Protein AF-A0A669Q991-F1 (afdb_monomer)

Secondary structure (DSSP, 8-state):
----------TTSSHHHHHHHHHHS---TT-PPPSS-----------------

Mean predicted aligned error: 8.36 Å

Radius of gyration: 14.84 Å; Cα contacts (8 Å, |Δi|>4): 21; chains: 1; bounding box: 25×33×39 Å

Foldseek 3Di:
DDDDDDDDDDWPPCPVQVVCCVAPVDGDPPPDTDDPDDDDDDDDDDDPPPPDD

InterPro domains:
  IPR027417 P-loop containing nucleoside triphosphate hydrolase [G3DSA:3.40.50.300] (1-51)
  IPR027417 P-loop containing nucleoside triphosphate hydrolase [SSF52540] (3-45)
  IPR050227 Ras-related protein Rab [PTHR47977] (2-40)

Solvent-accessible surface area (backbone atoms only — not comparable to full-atom values): 4089 Å² total; per-residue (Å²): 139,92,84,90,86,84,89,85,78,69,86,86,77,45,68,68,40,51,53,37,33,72,76,66,76,40,80,57,91,84,68,67,80,77,81,86,77,90,86,84,90,83,89,82,84,81,80,80,81,80,75,84,125

Sequence (53 aa):
MALKIVFVGNSGVGKSSFIHRFCYDRFLADLNATIGVVLVFFSVTLAQTFSSS

Structure (mmCIF, N/CA/C/O backbone):
data_AF-A0A669Q991-F1
#
_entry.id   AF-A0A669Q991-F1
#
loop_
_atom_site.group_PDB
_atom_site.id
_atom_site.type_symbol
_atom_site.label_atom_id
_atom_site.label_alt_id
_atom_site.label_comp_id
_atom_site.label_asym_id
_atom_site.label_entity_id
_atom_site.label_seq_id
_atom_site.pdbx_PDB_ins_code
_atom_site.Cartn_x
_atom_site.Cartn_y
_atom_site.Cartn_z
_atom_site.occupancy
_atom_site.B_iso_or_equiv
_atom_site.auth_seq_id
_atom_site.auth_comp_id
_atom_site.auth_asym_id
_atom_site.auth_atom_id
_atom_site.pdbx_PDB_model_num
ATOM 1 N N . MET A 1 1 ? -3.000 1.803 19.151 1.00 76.31 1 MET A N 1
ATOM 2 C CA . MET A 1 1 ? -1.598 1.486 18.797 1.00 76.31 1 MET A CA 1
ATOM 3 C C . MET A 1 1 ? -1.414 1.810 17.324 1.00 76.31 1 MET A C 1
ATOM 5 O O . MET A 1 1 ? -2.255 1.391 16.541 1.00 76.31 1 MET A O 1
ATOM 9 N N . ALA A 1 2 ? -0.400 2.592 16.953 1.00 79.94 2 ALA A N 1
ATOM 10 C CA . ALA A 1 2 ? -0.115 2.912 15.553 1.00 79.94 2 ALA A CA 1
ATOM 11 C C . ALA A 1 2 ? 1.090 2.090 15.083 1.00 79.94 2 ALA A C 1
ATOM 13 O O . ALA A 1 2 ? 2.094 2.019 15.791 1.00 79.94 2 ALA A O 1
ATOM 14 N N . LEU A 1 3 ? 0.978 1.465 13.910 1.00 87.25 3 LEU A N 1
ATOM 15 C CA . LEU A 1 3 ? 2.039 0.662 13.304 1.00 87.25 3 LEU A CA 1
ATOM 16 C C . LEU A 1 3 ? 2.509 1.328 12.011 1.00 87.25 3 LEU A C 1
ATOM 18 O O . LEU A 1 3 ? 1.691 1.789 11.216 1.00 87.25 3 LEU A O 1
ATOM 22 N N . LYS A 1 4 ? 3.826 1.354 11.790 1.00 89.12 4 LYS A N 1
ATOM 23 C CA . LYS A 1 4 ? 4.429 1.812 10.535 1.00 89.12 4 LYS A CA 1
ATOM 24 C C . LYS A 1 4 ? 4.924 0.602 9.750 1.00 89.12 4 LYS A C 1
ATOM 26 O O . LYS A 1 4 ? 5.839 -0.084 10.192 1.00 89.12 4 LYS A O 1
ATOM 31 N N . ILE A 1 5 ? 4.326 0.366 8.586 1.00 87.94 5 ILE A N 1
ATOM 32 C CA . ILE A 1 5 ? 4.667 -0.740 7.684 1.00 87.94 5 ILE A CA 1
ATOM 33 C C . ILE A 1 5 ? 5.353 -0.156 6.445 1.00 87.94 5 ILE A C 1
ATOM 35 O O . ILE A 1 5 ? 4.882 0.837 5.891 1.00 87.94 5 ILE A O 1
ATOM 39 N N . VAL A 1 6 ? 6.469 -0.753 6.018 1.00 91.38 6 VAL A N 1
ATOM 40 C CA . VAL A 1 6 ? 7.243 -0.317 4.844 1.00 91.38 6 VAL A CA 1
ATOM 41 C C . VAL A 1 6 ? 7.475 -1.512 3.922 1.00 91.38 6 VAL A C 1
ATOM 43 O O . VAL A 1 6 ? 7.992 -2.536 4.3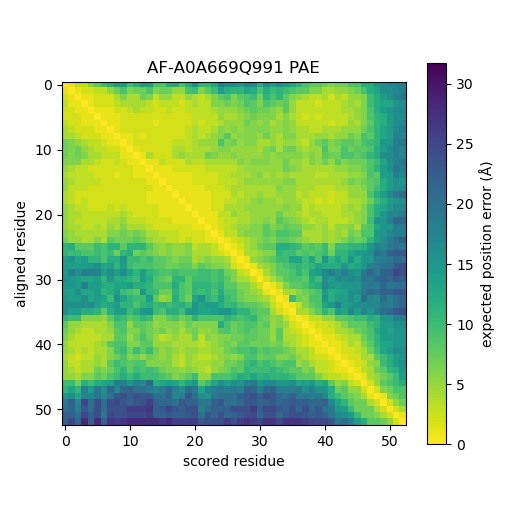56 1.00 91.38 6 VAL A O 1
ATOM 46 N N . PHE A 1 7 ? 7.119 -1.368 2.645 1.00 88.62 7 PHE A N 1
ATOM 47 C CA . PHE A 1 7 ? 7.359 -2.376 1.610 1.00 88.62 7 PHE A CA 1
ATOM 48 C C . PHE A 1 7 ? 8.585 -1.996 0.772 1.00 88.62 7 PHE A C 1
ATOM 50 O O . PHE A 1 7 ? 8.620 -0.920 0.175 1.00 88.62 7 PHE A O 1
ATOM 5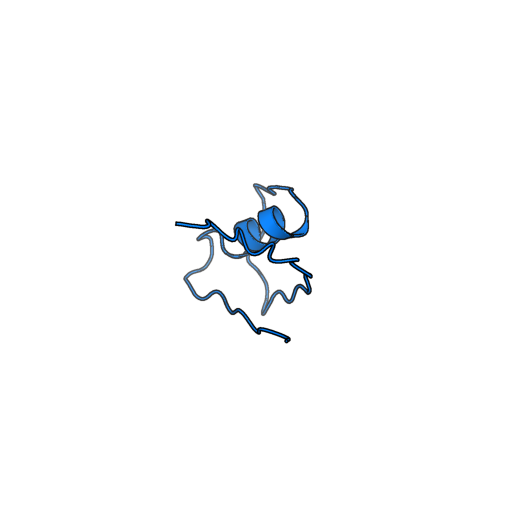7 N N . VAL A 1 8 ? 9.572 -2.892 0.688 1.00 90.75 8 VAL A N 1
ATOM 58 C CA . VAL A 1 8 ? 10.840 -2.684 -0.037 1.00 90.75 8 VAL A CA 1
ATOM 59 C C . VAL A 1 8 ? 10.999 -3.748 -1.125 1.00 90.75 8 VAL A C 1
ATOM 61 O O . VAL A 1 8 ? 10.643 -4.903 -0.922 1.00 90.75 8 VAL A O 1
ATOM 64 N N . GLY A 1 9 ? 11.506 -3.359 -2.297 1.00 88.19 9 GLY A N 1
ATOM 65 C CA . GLY A 1 9 ? 11.770 -4.264 -3.422 1.00 88.19 9 GLY A CA 1
ATOM 66 C C . GLY A 1 9 ? 11.942 -3.512 -4.742 1.00 88.19 9 GLY A C 1
ATOM 67 O O . GLY A 1 9 ? 11.629 -2.320 -4.814 1.00 88.19 9 GLY A O 1
ATOM 68 N N . ASN A 1 10 ? 12.391 -4.200 -5.793 1.00 89.19 10 ASN A N 1
ATOM 69 C CA . ASN A 1 10 ? 12.661 -3.617 -7.116 1.00 89.19 10 ASN A CA 1
ATOM 70 C C . ASN A 1 10 ? 11.429 -2.921 -7.724 1.00 89.19 10 ASN A C 1
ATOM 72 O O . ASN A 1 10 ? 10.284 -3.169 -7.332 1.00 89.19 10 ASN A O 1
ATOM 76 N N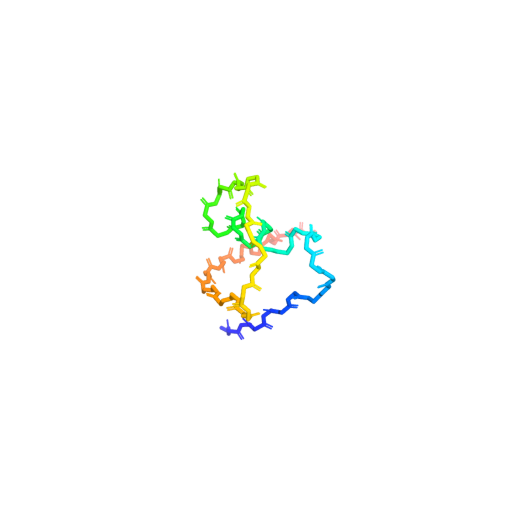 . SER A 1 11 ? 11.649 -2.019 -8.680 1.00 86.75 11 SER A N 1
ATOM 77 C CA . SER A 1 11 ? 10.548 -1.395 -9.426 1.00 86.75 11 SER A CA 1
ATOM 78 C C . SER A 1 11 ? 9.706 -2.451 -10.160 1.00 86.75 11 SER A C 1
ATOM 80 O O . SER A 1 11 ? 10.225 -3.493 -10.548 1.00 86.75 11 SER A O 1
ATOM 82 N N . GLY A 1 12 ? 8.402 -2.207 -10.311 1.00 83.50 12 GLY A N 1
ATOM 83 C CA . GLY A 1 12 ? 7.492 -3.086 -11.062 1.00 83.50 12 GLY A CA 1
ATOM 84 C C . GLY A 1 12 ? 6.997 -4.351 -10.343 1.00 83.50 12 GLY A C 1
ATOM 85 O O . GLY A 1 12 ? 6.072 -4.983 -10.828 1.00 83.50 12 GLY A O 1
ATOM 86 N N . VAL A 1 13 ? 7.511 -4.700 -9.155 1.00 88.44 13 VAL A N 1
ATOM 87 C CA . VAL A 1 13 ? 7.107 -5.936 -8.432 1.00 88.44 13 VAL A CA 1
ATOM 88 C C . VAL A 1 13 ? 5.719 -5.882 -7.761 1.00 88.44 13 VAL A C 1
ATOM 90 O O . VAL A 1 13 ? 5.354 -6.795 -7.031 1.00 88.44 13 VAL A O 1
ATOM 93 N N . GLY A 1 14 ? 4.949 -4.803 -7.947 1.00 87.44 14 GLY A N 1
ATOM 94 C CA . GLY A 1 14 ? 3.558 -4.722 -7.467 1.00 87.44 14 GLY A CA 1
ATOM 95 C C . GLY A 1 14 ? 3.337 -4.190 -6.042 1.00 87.44 14 GLY A C 1
ATOM 96 O O . GLY A 1 14 ? 2.215 -4.250 -5.546 1.00 87.44 14 GLY A O 1
ATOM 97 N N . LYS A 1 15 ? 4.354 -3.609 -5.384 1.00 91.38 15 LYS A N 1
ATOM 98 C CA . LYS A 1 15 ? 4.217 -3.005 -4.033 1.00 91.38 15 LYS A CA 1
ATOM 99 C C . LYS A 1 15 ? 3.052 -2.009 -3.954 1.00 91.38 15 LYS A C 1
ATOM 101 O O . LYS A 1 15 ? 2.227 -2.073 -3.049 1.00 91.38 15 LYS A O 1
ATOM 106 N N . SER A 1 16 ? 2.962 -1.114 -4.934 1.00 88.31 16 SER A N 1
ATOM 107 C CA . SER A 1 16 ? 1.918 -0.089 -4.993 1.00 88.31 16 SER A CA 1
ATOM 108 C C . SER A 1 16 ? 0.549 -0.699 -5.299 1.00 88.31 16 SER A C 1
ATOM 110 O O . SER A 1 16 ? -0.436 -0.292 -4.692 1.00 88.31 16 SER A O 1
ATOM 112 N N . SER A 1 17 ? 0.483 -1.736 -6.146 1.00 87.19 17 SER A N 1
ATOM 113 C CA . SER A 1 17 ? -0.761 -2.473 -6.419 1.00 87.19 17 SER A CA 1
ATOM 114 C C . SER A 1 17 ? -1.304 -3.158 -5.170 1.00 87.19 17 SER A C 1
ATOM 116 O O . SER A 1 17 ? -2.515 -3.159 -4.965 1.00 87.19 17 SER A O 1
ATOM 118 N N . PHE A 1 18 ? -0.429 -3.691 -4.313 1.00 87.00 18 PHE A N 1
ATOM 119 C CA . PHE A 1 18 ? -0.826 -4.308 -3.048 1.00 87.00 18 PHE A CA 1
ATOM 120 C C . PHE A 1 18 ? -1.478 -3.297 -2.099 1.00 87.00 18 PHE A C 1
ATOM 122 O O . PHE A 1 18 ? -2.586 -3.526 -1.619 1.00 87.00 18 PHE A O 1
ATOM 129 N N . ILE A 1 19 ? -0.829 -2.147 -1.884 1.00 88.19 19 ILE A N 1
ATOM 130 C CA . ILE A 1 19 ? -1.379 -1.064 -1.053 1.00 88.19 19 ILE A CA 1
ATOM 131 C C . ILE A 1 19 ? -2.727 -0.603 -1.615 1.00 88.19 19 ILE A C 1
ATOM 133 O O . ILE A 1 19 ? -3.686 -0.415 -0.867 1.00 88.19 19 ILE A O 1
ATOM 137 N N . HIS A 1 20 ? -2.818 -0.464 -2.939 1.00 86.31 20 HIS A N 1
ATOM 138 C CA . HIS A 1 20 ? -4.026 0.025 -3.589 1.00 86.31 20 HIS A CA 1
ATOM 139 C C . HIS A 1 20 ? -5.197 -0.960 -3.472 1.00 86.31 20 HIS A C 1
ATOM 141 O O . HIS A 1 20 ? -6.330 -0.558 -3.197 1.00 86.31 20 HIS A O 1
ATOM 147 N N . ARG A 1 21 ? -4.912 -2.259 -3.613 1.00 86.81 21 ARG A N 1
ATOM 148 C CA . ARG A 1 21 ? -5.891 -3.322 -3.391 1.00 86.81 21 ARG A CA 1
ATOM 149 C C . ARG A 1 21 ? -6.347 -3.358 -1.936 1.00 86.81 21 ARG A C 1
ATOM 151 O O . ARG A 1 21 ? -7.534 -3.498 -1.697 1.00 86.81 21 ARG A O 1
ATOM 158 N N . PHE A 1 22 ? -5.438 -3.213 -0.980 1.00 86.44 22 PHE A N 1
ATOM 159 C CA . PHE A 1 22 ? -5.784 -3.292 0.437 1.00 86.44 22 PHE A CA 1
ATOM 160 C C . PHE A 1 22 ? -6.601 -2.084 0.925 1.00 86.44 22 PHE A C 1
ATOM 162 O O . PHE A 1 22 ? -7.604 -2.262 1.608 1.00 86.44 22 PHE A O 1
ATOM 169 N N . CYS A 1 23 ? -6.204 -0.857 0.573 1.00 83.75 23 CYS A N 1
ATOM 170 C CA . CYS A 1 23 ? -6.870 0.348 1.083 1.00 83.75 23 CYS A CA 1
ATOM 171 C C . CYS A 1 23 ? -8.091 0.787 0.277 1.00 83.75 23 CYS A C 1
ATOM 173 O O . CYS A 1 23 ? -8.994 1.395 0.846 1.00 83.75 23 CYS A O 1
ATOM 175 N N . TYR A 1 24 ? -8.111 0.532 -1.032 1.00 84.69 24 TYR A N 1
ATOM 176 C CA . TYR A 1 24 ? -9.163 1.042 -1.918 1.00 84.69 24 TYR A CA 1
ATOM 177 C C . TYR A 1 24 ? -10.008 -0.058 -2.553 1.00 84.69 24 TYR A C 1
ATOM 179 O O . TYR A 1 24 ? -10.899 0.260 -3.335 1.00 84.69 24 TYR A O 1
ATOM 187 N N . ASP A 1 25 ? -9.698 -1.329 -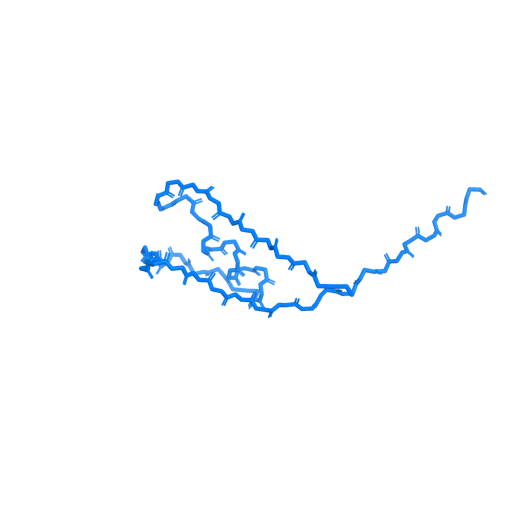2.285 1.00 83.81 25 ASP A N 1
ATOM 188 C CA . ASP A 1 25 ? -10.288 -2.492 -2.951 1.00 83.81 25 ASP A CA 1
ATOM 189 C C . ASP A 1 25 ? -10.292 -2.385 -4.489 1.00 83.81 25 ASP A C 1
ATOM 191 O O . ASP A 1 25 ? -11.145 -2.921 -5.195 1.00 83.81 25 ASP A O 1
ATOM 195 N N . ARG A 1 26 ? -9.288 -1.696 -5.051 1.00 76.38 26 ARG A N 1
ATOM 196 C CA . ARG A 1 26 ? -9.091 -1.560 -6.501 1.00 76.38 26 ARG A CA 1
ATOM 197 C C . ARG A 1 26 ? -7.718 -2.051 -6.907 1.00 76.38 26 ARG A C 1
ATOM 199 O O . ARG A 1 26 ? -6.715 -1.659 -6.316 1.00 76.38 26 ARG A O 1
ATOM 206 N N . PHE A 1 27 ? -7.676 -2.834 -7.978 1.00 72.62 27 PHE A N 1
ATOM 207 C CA . PHE A 1 27 ? -6.437 -3.169 -8.663 1.00 72.62 27 PHE A CA 1
ATOM 208 C C . PHE A 1 27 ? -6.311 -2.302 -9.898 1.00 72.62 27 PHE A C 1
ATOM 210 O O . PHE A 1 27 ? -7.168 -2.318 -10.778 1.00 72.62 27 PHE A O 1
ATOM 217 N N . LEU A 1 28 ? -5.237 -1.532 -9.922 1.00 69.81 28 LEU A N 1
ATOM 218 C CA . LEU A 1 28 ? -4.840 -0.731 -11.059 1.00 69.81 28 LEU A CA 1
ATOM 219 C C . LEU A 1 28 ? -3.712 -1.493 -11.757 1.00 69.81 28 LEU A C 1
ATOM 221 O O . LEU A 1 28 ? -2.632 -1.653 -11.186 1.00 69.81 28 LEU A O 1
ATOM 225 N N . ALA A 1 29 ? -4.003 -2.016 -12.949 1.00 64.00 29 ALA A N 1
ATOM 226 C CA . ALA A 1 29 ? -3.035 -2.748 -13.766 1.00 64.00 29 ALA A CA 1
ATOM 227 C C . ALA A 1 29 ? -1.896 -1.828 -14.245 1.00 64.00 29 ALA A C 1
ATOM 229 O O . ALA A 1 29 ? -0.740 -2.238 -14.248 1.00 64.00 29 ALA A O 1
ATOM 230 N N . ASP A 1 30 ? -2.211 -0.560 -14.522 1.00 62.62 30 ASP A N 1
ATOM 231 C CA . ASP A 1 30 ? -1.265 0.461 -14.984 1.00 62.62 30 ASP A CA 1
ATOM 232 C C . ASP A 1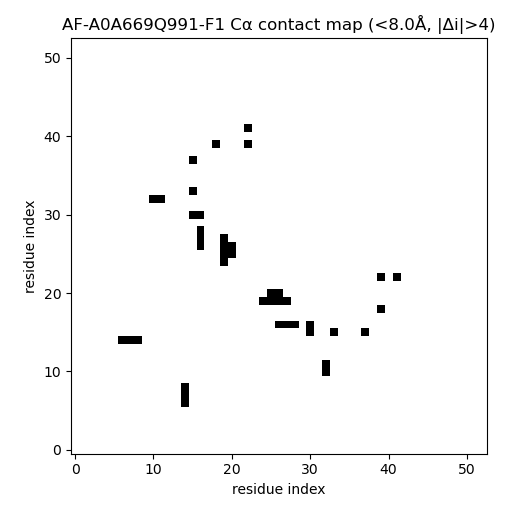 30 ? -0.789 1.371 -13.846 1.00 62.62 30 ASP A C 1
ATOM 234 O O . ASP A 1 30 ? -0.847 2.602 -13.918 1.00 62.62 30 ASP A O 1
ATOM 238 N N . LEU A 1 31 ? -0.325 0.777 -12.745 1.00 67.12 31 LEU A N 1
ATOM 239 C CA . LEU A 1 31 ? 0.371 1.555 -11.723 1.00 67.12 31 LEU A CA 1
ATOM 240 C C . LEU A 1 31 ? 1.772 1.897 -12.221 1.00 67.12 31 LEU A C 1
ATOM 242 O O . LEU A 1 31 ? 2.690 1.078 -12.168 1.00 67.12 31 LEU A O 1
ATOM 246 N N . ASN A 1 32 ? 1.92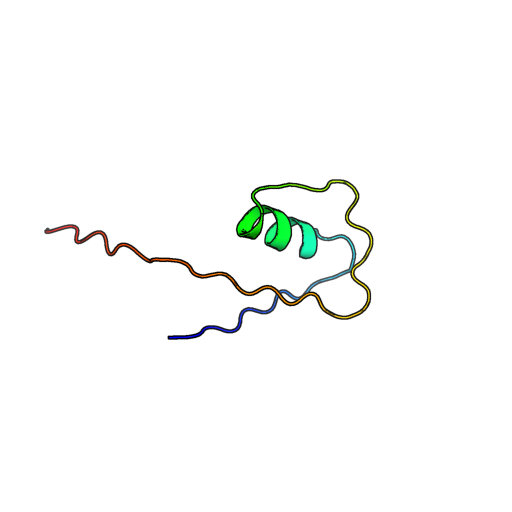5 3.133 -12.695 1.00 64.94 32 ASN A N 1
ATOM 247 C CA . ASN A 1 32 ? 3.221 3.677 -13.072 1.00 64.94 32 ASN A CA 1
ATOM 248 C C . ASN A 1 32 ? 4.190 3.641 -11.875 1.00 64.94 32 ASN A C 1
ATOM 250 O O . ASN A 1 32 ? 3.770 3.668 -10.710 1.00 64.94 32 ASN A O 1
ATOM 254 N N . ALA A 1 33 ? 5.492 3.560 -12.159 1.00 69.56 33 ALA A N 1
ATOM 255 C CA . ALA A 1 33 ? 6.517 3.457 -11.130 1.00 69.56 33 ALA A CA 1
ATOM 256 C C . ALA A 1 33 ? 6.357 4.588 -10.108 1.00 69.56 33 ALA A C 1
ATOM 258 O O . ALA A 1 33 ? 6.259 5.764 -10.456 1.00 69.56 33 ALA A O 1
ATOM 259 N N . THR A 1 34 ? 6.306 4.221 -8.828 1.00 67.69 34 THR A N 1
ATOM 260 C CA . THR A 1 34 ? 6.157 5.199 -7.756 1.00 67.69 34 THR A CA 1
ATOM 261 C C . THR A 1 34 ? 7.375 6.113 -7.724 1.00 67.69 34 THR A C 1
ATOM 263 O O . THR A 1 34 ? 8.490 5.663 -7.470 1.00 67.69 34 THR A O 1
ATOM 266 N N . ILE A 1 35 ? 7.151 7.401 -7.971 1.00 72.50 35 ILE A N 1
ATOM 267 C CA . ILE A 1 35 ? 8.180 8.429 -7.850 1.00 72.50 35 ILE A CA 1
ATOM 268 C C . ILE A 1 35 ? 8.328 8.740 -6.355 1.00 72.50 35 ILE A C 1
ATOM 270 O O . ILE A 1 35 ? 7.438 9.325 -5.744 1.00 72.50 35 ILE A O 1
ATOM 274 N N . GLY A 1 36 ? 9.434 8.309 -5.746 1.00 71.12 36 GLY A N 1
ATOM 275 C CA . GLY A 1 36 ? 9.700 8.521 -4.319 1.00 71.12 36 GLY A CA 1
ATOM 276 C C . GLY A 1 36 ? 9.018 7.490 -3.4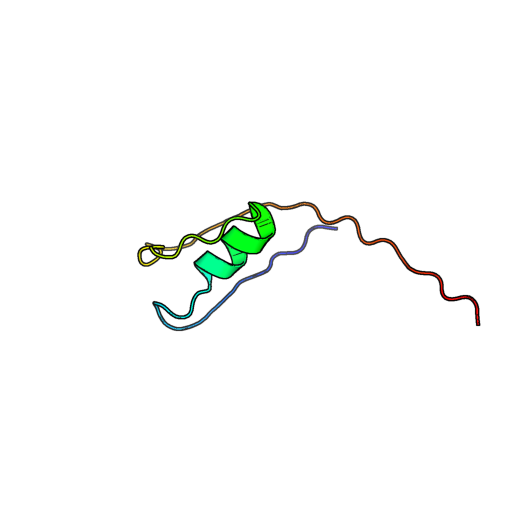10 1.00 71.12 36 GLY A C 1
ATOM 277 O O . GLY A 1 36 ? 9.403 6.322 -3.407 1.00 71.12 36 GLY A O 1
ATOM 278 N N . VAL A 1 37 ? 8.043 7.921 -2.600 1.00 72.50 37 VAL A N 1
ATOM 279 C CA . VAL A 1 37 ? 7.372 7.111 -1.560 1.00 72.50 37 VAL A CA 1
ATOM 280 C C . VAL A 1 37 ? 5.859 7.330 -1.596 1.00 72.50 37 VAL A C 1
ATOM 282 O O . VAL A 1 37 ? 5.396 8.463 -1.671 1.00 72.50 37 VAL A O 1
ATOM 285 N N . VAL A 1 38 ? 5.089 6.243 -1.471 1.00 78.38 38 VAL A N 1
ATOM 286 C CA . VAL A 1 38 ? 3.635 6.280 -1.238 1.00 78.38 38 VAL A CA 1
ATOM 287 C C . VAL A 1 38 ? 3.362 6.027 0.242 1.00 78.38 38 VAL A C 1
ATOM 289 O O . VAL A 1 38 ? 3.799 5.017 0.794 1.00 78.38 38 VAL A O 1
ATOM 292 N N . LEU A 1 39 ? 2.635 6.951 0.871 1.00 79.62 39 LEU A N 1
ATOM 293 C CA . LEU A 1 39 ? 2.197 6.873 2.263 1.00 79.62 39 LEU A CA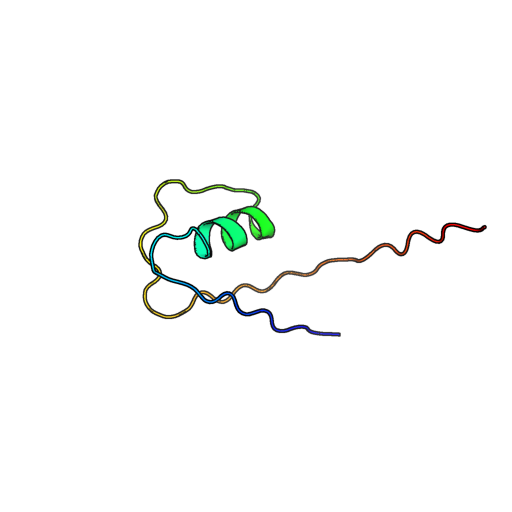 1
ATOM 294 C C . LEU A 1 39 ? 0.669 6.778 2.300 1.00 79.62 39 LEU A C 1
ATOM 296 O O . LEU A 1 39 ? -0.014 7.638 1.749 1.00 79.62 39 LEU A O 1
ATOM 300 N N . VAL A 1 40 ? 0.141 5.751 2.966 1.00 83.94 40 VAL A N 1
ATOM 301 C CA . VAL A 1 40 ? -1.303 5.552 3.139 1.00 83.94 40 VAL A CA 1
ATOM 302 C C . VAL A 1 40 ? -1.600 5.258 4.605 1.00 83.94 40 VAL A C 1
ATOM 304 O O . VAL A 1 40 ? -0.878 4.493 5.245 1.00 83.94 40 VAL A O 1
ATOM 307 N N . PHE A 1 41 ? -2.664 5.865 5.130 1.00 83.38 41 PHE A N 1
ATOM 308 C CA . PHE A 1 41 ? -3.174 5.602 6.473 1.00 83.38 41 PHE A CA 1
ATOM 309 C C . PHE A 1 41 ? -4.458 4.784 6.380 1.00 83.38 41 PHE A C 1
ATOM 311 O O . PHE A 1 41 ? -5.409 5.191 5.717 1.00 83.38 41 PHE A O 1
ATOM 318 N N . PHE A 1 42 ? -4.486 3.640 7.059 1.00 84.00 42 PHE A N 1
ATOM 319 C CA . PHE A 1 42 ? -5.652 2.766 7.126 1.00 84.00 42 PHE A CA 1
ATOM 320 C C . PHE A 1 42 ? -5.866 2.275 8.558 1.00 84.00 42 PHE A C 1
ATOM 322 O O . PHE A 1 42 ? -4.898 2.025 9.278 1.00 84.00 42 PHE A O 1
ATOM 329 N N . SER A 1 43 ? -7.130 2.136 8.962 1.00 84.31 43 SER A N 1
ATOM 330 C CA . SER A 1 43 ? -7.517 1.626 10.278 1.00 84.31 43 SER A CA 1
ATOM 331 C C . SER A 1 43 ? -8.099 0.222 10.133 1.00 84.31 43 SER A C 1
ATOM 333 O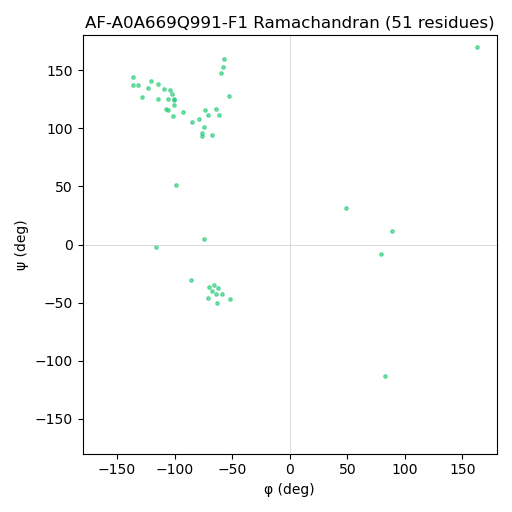 O . SER A 1 43 ? -9.127 0.043 9.486 1.00 84.31 43 SER A O 1
ATOM 335 N N . VAL A 1 44 ? -7.437 -0.771 10.731 1.00 83.75 44 VAL A N 1
ATOM 336 C CA . VAL A 1 44 ? -7.922 -2.157 10.803 1.00 83.75 44 VAL A CA 1
ATOM 337 C C . VAL A 1 44 ? -8.478 -2.400 12.203 1.00 83.75 44 VAL A C 1
ATOM 339 O O . VAL A 1 44 ? -7.778 -2.174 13.191 1.00 83.75 44 VAL A O 1
ATOM 342 N N . THR A 1 45 ? -9.695 -2.929 12.303 1.00 87.31 45 THR A N 1
ATOM 343 C CA . THR A 1 45 ? -10.213 -3.481 13.561 1.00 87.31 45 THR A CA 1
ATOM 344 C C . THR A 1 45 ? -9.905 -4.975 13.612 1.00 87.31 45 THR A C 1
ATOM 346 O O . THR A 1 45 ? -10.432 -5.747 12.815 1.00 87.31 45 THR A O 1
ATOM 349 N N . LEU A 1 46 ? -9.044 -5.394 14.542 1.00 82.25 46 LEU A N 1
ATOM 350 C CA . LEU A 1 46 ? -8.757 -6.810 14.771 1.00 82.25 46 LEU A CA 1
ATOM 351 C C . LEU A 1 46 ? -9.812 -7.392 15.715 1.00 82.25 46 LEU A C 1
ATOM 353 O O . LEU A 1 46 ? -9.780 -7.132 16.917 1.00 82.25 46 LEU A O 1
ATOM 357 N N . ALA A 1 47 ? -10.739 -8.188 15.185 1.00 83.12 47 ALA A N 1
ATOM 358 C CA . ALA A 1 47 ? -11.615 -9.002 16.019 1.00 83.12 47 ALA A CA 1
ATOM 359 C C . ALA A 1 47 ? -10.802 -10.179 16.582 1.00 83.12 47 ALA A C 1
ATOM 361 O O . ALA A 1 47 ? -10.305 -11.012 15.826 1.00 83.12 47 ALA A O 1
ATOM 362 N N . GLN A 1 48 ? -10.634 -10.241 17.905 1.00 72.12 48 GLN A N 1
ATOM 363 C CA . GLN A 1 48 ? -10.073 -11.425 18.553 1.00 72.12 48 GLN A CA 1
ATOM 364 C C . GLN A 1 48 ? -11.118 -12.539 18.464 1.00 72.12 48 GLN A C 1
ATOM 366 O O . GLN A 1 48 ? -12.179 -12.449 19.081 1.00 72.12 48 GLN A O 1
ATOM 371 N N . THR A 1 49 ? -10.853 -13.579 17.679 1.00 70.50 49 THR A N 1
ATOM 372 C CA . THR A 1 49 ? -11.640 -14.811 17.745 1.00 70.50 49 THR A CA 1
ATOM 373 C C . THR A 1 49 ? -11.186 -15.543 19.004 1.00 70.50 49 THR A C 1
ATOM 375 O O . THR A 1 49 ? -10.179 -16.244 18.993 1.00 70.50 49 THR A O 1
ATOM 378 N N . PHE A 1 50 ? -11.879 -15.328 20.124 1.00 69.38 50 PHE A N 1
ATOM 379 C CA . PHE A 1 50 ? -11.708 -16.188 21.292 1.00 69.38 50 PHE A CA 1
ATOM 380 C C . PHE A 1 50 ? -12.256 -17.568 20.923 1.00 69.38 50 PHE A C 1
ATOM 382 O O . PHE A 1 50 ? -13.458 -17.809 20.990 1.00 69.38 50 PHE A O 1
ATOM 389 N N . SER A 1 51 ? -11.374 -18.455 20.466 1.00 65.19 51 SER A N 1
ATOM 390 C CA . SER A 1 51 ? -11.667 -19.881 20.422 1.00 65.19 51 SER A CA 1
ATOM 391 C C . SER A 1 51 ? -11.538 -20.394 21.849 1.00 65.19 51 SER A C 1
ATOM 393 O O . SER A 1 51 ? -10.430 -20.635 22.325 1.00 65.19 51 SER A O 1
ATOM 395 N N . SER A 1 52 ? -12.661 -20.483 22.553 1.00 67.38 52 SER A N 1
ATOM 396 C CA . SER A 1 52 ? -12.752 -21.212 23.815 1.00 67.38 52 SER A CA 1
ATOM 397 C C . SER A 1 52 ? -12.427 -22.682 23.526 1.00 67.38 52 SER A C 1
ATOM 399 O O . SER A 1 52 ? -13.185 -23.328 22.802 1.00 67.38 52 SER A O 1
ATOM 401 N N . SER A 1 53 ? -11.287 -23.174 24.017 1.00 62.25 53 SER A N 1
ATOM 402 C CA . SER A 1 53 ? -10.999 -24.615 24.087 1.00 62.25 53 SER A CA 1
ATOM 403 C C . SER A 1 53 ? -11.749 -25.265 25.241 1.00 62.25 53 SER A C 1
ATOM 405 O O . SER A 1 53 ? -11.929 -24.579 26.274 1.00 62.25 53 SER A O 1
#

Organism: Phasianus colchicus (NCBI:txid9054)

pLDDT: mean 79.93, std 8.79, range [62.25, 91.38]